Protein AF-A0A5J4PML1-F1 (afdb_monomer)

pLDDT: mean 82.33, std 17.46, range [49.28, 98.56]

Foldseek 3Di:
DPPVVVVVVVVVVVVVVCVVVVVVVVVVVVPPPPVPPPPVPPPPCVAWDKDWKWKAAADDPVRRRTAIWIWIDGVVVRDTKIKGWFDADPVDPPVVVCVVVVNTPIDIDMDGPVVVVVVCVVRVMDID

Sequence (128 aa):
MLTFVFYFKALYSKREDMRRIVPVVIGLLLFSVDVVSQEDAFVDADSVRLSLLTCAPGKEIYSLFGHTAIRYESPEKHIDWVFNYGMFDFDTPDFIWRFVKGETDYLLGVTTYAHFLEEYRYYNRSVW

Organism: NCBI:txid433724

InterPro domains:
  IPR025178 Lnb, N-terminal periplasmic domain [PF13387] (41-128)

Mean predicted aligned error: 14.44 Å

Radius of gyration: 29.27 Å; Cα contacts (8 Å, |Δi|>4): 135; chains: 1; bounding box: 63×50×66 Å

Secondary structure (DSSP, 8-state):
--HHHHHHHHHHHHHHHHHHHHHHHHHHHHS-------------GGG-EEEEEEE---SSGGGTT-EEEEEEEEGGGTEEEEEEEEE--TTSTTHHHHHHHT----EEEEEEHHHHHHHHHHTT--B-

Structure (mmCIF, N/CA/C/O backbone):
data_AF-A0A5J4PML1-F1
#
_entry.id   AF-A0A5J4PML1-F1
#
loop_
_atom_site.group_PDB
_atom_site.id
_atom_site.type_symbol
_atom_site.label_atom_id
_atom_site.label_alt_id
_atom_site.label_comp_id
_atom_site.label_asym_id
_atom_site.label_entity_id
_atom_site.label_seq_id
_atom_site.pdbx_PDB_ins_code
_atom_site.Cartn_x
_atom_site.Cartn_y
_atom_site.Cartn_z
_atom_site.occupancy
_atom_site.B_iso_or_equiv
_atom_site.auth_seq_id
_atom_site.auth_comp_id
_atom_site.auth_asym_id
_atom_site.auth_atom_id
_atom_site.pdbx_PDB_model_num
ATOM 1 N N . MET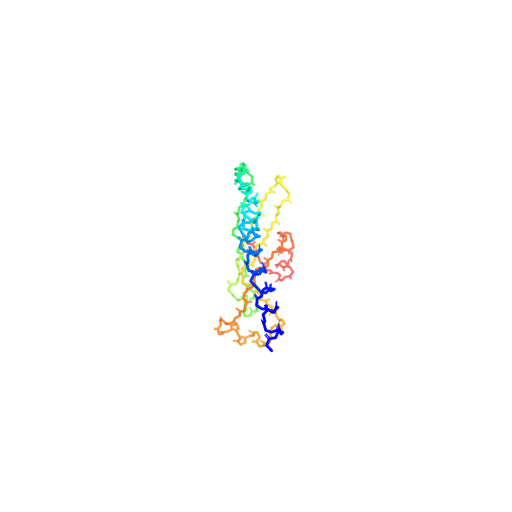 A 1 1 ? 45.269 -38.530 47.122 1.00 57.53 1 MET A N 1
ATOM 2 C CA . MET A 1 1 ? 46.194 -37.546 46.508 1.00 57.53 1 MET A CA 1
ATOM 3 C C . MET A 1 1 ? 46.545 -37.835 45.037 1.00 57.53 1 MET A C 1
ATOM 5 O O . MET A 1 1 ? 47.181 -36.997 44.421 1.00 57.53 1 MET A O 1
ATOM 9 N N . LEU A 1 2 ? 46.122 -38.959 44.434 1.00 53.25 2 LEU A N 1
ATOM 10 C CA . LEU A 1 2 ? 46.429 -39.282 43.026 1.00 53.25 2 LEU A CA 1
ATOM 11 C C . LEU A 1 2 ? 45.352 -38.813 42.026 1.00 53.25 2 LEU A C 1
ATOM 13 O O . LEU A 1 2 ? 45.693 -38.375 40.935 1.00 53.25 2 LEU A O 1
ATOM 17 N N . THR A 1 3 ? 44.070 -38.792 42.399 1.00 52.16 3 THR A N 1
ATOM 18 C CA . THR A 1 3 ? 42.959 -38.449 41.483 1.00 52.16 3 THR A CA 1
ATOM 19 C C . THR A 1 3 ? 42.954 -36.980 41.030 1.00 52.16 3 THR A C 1
ATOM 21 O O . THR A 1 3 ? 42.562 -36.674 39.908 1.00 52.16 3 THR A O 1
ATOM 24 N N . PHE A 1 4 ? 43.450 -36.063 41.867 1.00 50.59 4 PHE A N 1
ATOM 25 C CA . PHE A 1 4 ? 43.464 -34.621 41.578 1.00 50.59 4 PHE A CA 1
ATOM 26 C C . PHE A 1 4 ? 44.535 -34.233 40.538 1.00 50.59 4 PHE A C 1
ATOM 28 O O . PHE A 1 4 ? 44.315 -33.346 39.716 1.00 50.59 4 PHE A O 1
ATOM 35 N N . VAL A 1 5 ? 45.673 -34.943 40.514 1.00 57.31 5 VAL A N 1
ATOM 36 C CA . VAL A 1 5 ? 46.783 -34.693 39.573 1.00 57.31 5 VAL A CA 1
ATOM 37 C C . VAL A 1 5 ? 46.413 -35.118 38.148 1.00 57.31 5 VAL A C 1
ATOM 39 O O . VAL A 1 5 ? 46.732 -34.408 37.195 1.00 57.31 5 VAL A O 1
ATOM 42 N N . PHE A 1 6 ? 45.678 -36.225 37.988 1.00 53.78 6 PHE A N 1
ATOM 43 C CA . PHE A 1 6 ? 45.179 -36.660 36.678 1.00 53.78 6 PHE A CA 1
ATOM 44 C C . PHE A 1 6 ? 44.169 -35.675 36.086 1.00 53.78 6 PHE A C 1
ATOM 46 O O . PHE A 1 6 ? 44.262 -35.351 34.903 1.00 53.78 6 PHE A O 1
ATOM 53 N N . TYR A 1 7 ? 43.266 -35.135 36.910 1.00 49.28 7 TYR A N 1
ATOM 54 C CA . TYR A 1 7 ? 42.294 -34.135 36.464 1.00 49.28 7 TYR A CA 1
ATOM 55 C C . TYR A 1 7 ? 42.975 -32.837 36.012 1.00 49.28 7 TYR A C 1
ATOM 57 O O . TYR A 1 7 ? 42.639 -32.293 34.962 1.00 49.28 7 TYR A O 1
ATOM 65 N N . PHE A 1 8 ? 43.986 -32.373 36.753 1.00 53.75 8 PHE A N 1
ATOM 66 C CA . PHE A 1 8 ? 44.733 -31.167 36.395 1.00 53.75 8 PHE A CA 1
ATOM 67 C C . PHE A 1 8 ? 45.575 -31.354 35.129 1.00 53.75 8 PHE A C 1
ATOM 69 O O . PHE A 1 8 ? 45.613 -30.463 34.287 1.00 53.75 8 PHE A O 1
ATOM 76 N N . LYS A 1 9 ? 46.202 -32.523 34.945 1.00 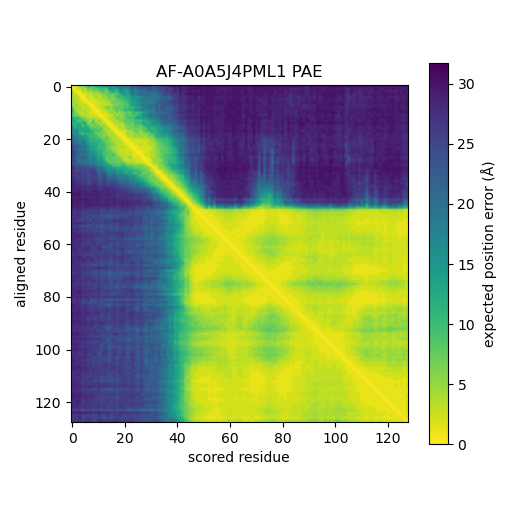55.44 9 LYS A N 1
ATOM 77 C CA . LYS A 1 9 ? 46.989 -32.836 33.742 1.00 55.4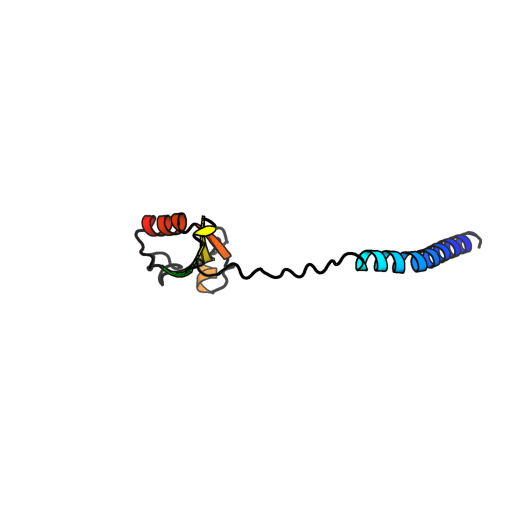4 9 LYS A CA 1
ATOM 78 C C . LYS A 1 9 ? 46.099 -32.996 32.503 1.00 55.44 9 LYS A C 1
ATOM 80 O O . LYS A 1 9 ? 46.466 -32.516 31.435 1.00 55.44 9 LYS A O 1
ATOM 85 N N . ALA A 1 10 ? 44.906 -33.577 32.658 1.00 54.62 10 ALA A N 1
ATOM 86 C CA . ALA A 1 10 ? 43.901 -33.664 31.597 1.00 54.62 10 ALA A CA 1
ATOM 87 C C . ALA A 1 10 ? 43.332 -32.284 31.216 1.00 54.62 10 ALA A C 1
ATOM 89 O O . ALA A 1 10 ? 43.191 -31.984 30.032 1.00 54.62 10 ALA A O 1
ATOM 90 N N . LEU A 1 11 ? 43.063 -31.416 32.201 1.00 55.44 11 LEU A N 1
ATOM 91 C CA . LEU A 1 11 ? 42.630 -30.031 31.968 1.00 55.44 11 LEU A CA 1
ATOM 92 C C . LEU A 1 11 ? 43.740 -29.166 31.352 1.00 55.44 11 LEU A C 1
ATOM 94 O O . LEU A 1 11 ? 43.456 -28.341 30.487 1.00 55.44 11 LEU A O 1
ATOM 98 N N . TYR A 1 12 ? 44.995 -29.359 31.768 1.00 54.00 12 TYR A N 1
ATOM 99 C CA . TYR A 1 12 ? 46.157 -28.651 31.227 1.00 54.00 12 TYR A CA 1
ATOM 100 C C . TYR A 1 12 ? 46.458 -29.077 29.783 1.00 54.00 12 TYR A C 1
ATOM 102 O O . TYR A 1 12 ? 46.651 -28.210 28.936 1.00 54.00 12 TYR A O 1
ATOM 110 N N . SER A 1 13 ? 46.381 -30.379 29.475 1.00 53.06 13 SER A N 1
ATOM 111 C CA . SER A 1 13 ? 46.469 -30.895 28.099 1.00 53.06 13 SER A CA 1
ATOM 112 C C . SER A 1 13 ? 45.365 -30.303 27.220 1.00 53.06 13 SER A C 1
ATOM 114 O O . SER A 1 13 ? 45.670 -29.670 26.218 1.00 53.06 13 SER A O 1
ATOM 116 N N . LYS A 1 14 ? 44.093 -30.361 27.657 1.00 56.72 14 LYS A N 1
ATOM 117 C CA . LYS A 1 14 ? 42.966 -29.743 26.930 1.00 56.72 14 LYS A CA 1
ATOM 118 C C . LYS A 1 14 ? 43.146 -28.237 26.703 1.00 56.72 14 LYS A C 1
ATOM 120 O O . LYS A 1 14 ? 42.675 -27.721 25.696 1.00 56.72 14 LYS A O 1
ATOM 125 N N . ARG A 1 15 ? 43.795 -27.517 27.628 1.00 59.62 15 ARG A N 1
ATOM 126 C CA . ARG A 1 15 ? 44.059 -26.069 27.530 1.00 59.62 15 ARG A CA 1
ATOM 127 C C . ARG A 1 15 ? 45.188 -25.745 26.539 1.00 59.62 15 ARG A C 1
ATOM 129 O O . ARG A 1 15 ? 45.066 -24.766 25.806 1.00 59.62 15 ARG A O 1
ATOM 136 N N . GLU A 1 16 ? 46.254 -26.545 26.502 1.00 60.50 16 GLU A N 1
ATOM 137 C CA . GLU A 1 16 ? 47.328 -26.471 25.494 1.00 60.50 16 GLU A CA 1
ATOM 138 C C . GLU A 1 16 ? 46.797 -26.804 24.090 1.00 60.50 16 GLU A C 1
ATOM 140 O O . GLU A 1 16 ? 47.046 -26.058 23.142 1.00 60.50 16 GLU A O 1
ATOM 145 N N . ASP A 1 17 ? 45.983 -27.857 23.976 1.00 63.53 17 ASP A N 1
ATOM 146 C CA . ASP A 1 17 ? 45.339 -28.267 22.724 1.00 63.53 17 ASP A CA 1
ATOM 147 C C . ASP A 1 17 ? 44.383 -27.173 22.217 1.00 63.53 17 ASP A C 1
ATOM 149 O O . ASP A 1 17 ? 44.426 -26.779 21.052 1.00 63.53 17 ASP A O 1
ATOM 153 N N . MET A 1 18 ? 43.590 -26.573 23.111 1.00 58.66 18 MET A N 1
ATOM 154 C CA . MET A 1 18 ? 42.688 -25.469 22.775 1.00 58.66 18 MET A CA 1
ATOM 155 C C . MET A 1 18 ? 43.440 -24.187 22.370 1.00 58.66 18 MET A C 1
ATOM 157 O O . MET A 1 18 ? 42.985 -23.495 21.466 1.00 58.66 18 MET A O 1
ATOM 161 N N . ARG A 1 19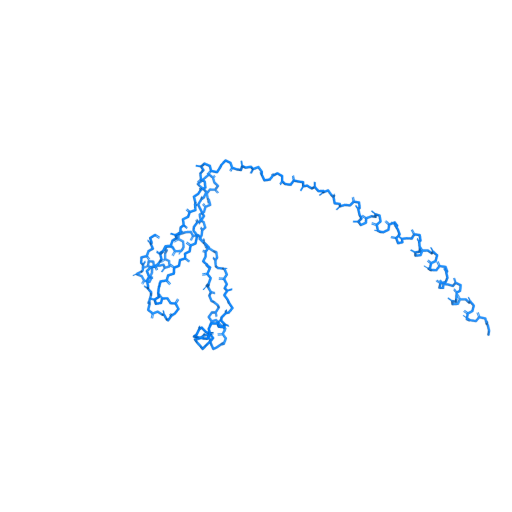 ? 44.627 -23.890 22.929 1.00 62.88 19 ARG A N 1
ATOM 162 C CA . ARG A 1 19 ? 45.477 -22.766 22.463 1.00 62.88 19 ARG A CA 1
ATOM 163 C C . ARG A 1 19 ? 46.004 -22.957 21.040 1.00 62.88 19 ARG A C 1
ATOM 165 O O . ARG A 1 19 ? 46.297 -21.960 20.387 1.00 62.88 19 ARG A O 1
ATOM 172 N N . ARG A 1 20 ? 46.130 -24.200 20.564 1.00 66.00 20 ARG A N 1
ATOM 173 C CA . ARG A 1 20 ? 46.564 -24.519 19.192 1.00 66.00 20 ARG A CA 1
ATOM 174 C C . ARG A 1 20 ? 45.394 -24.577 18.210 1.00 66.00 20 ARG A C 1
ATOM 176 O O . ARG A 1 20 ? 45.554 -24.185 17.062 1.00 66.00 20 ARG A O 1
ATOM 183 N N . ILE A 1 21 ? 44.218 -25.011 18.667 1.00 65.25 21 ILE A N 1
ATOM 184 C CA . ILE A 1 21 ? 43.013 -25.169 17.835 1.00 65.25 21 ILE A CA 1
ATOM 185 C C . ILE A 1 21 ? 42.266 -23.840 17.648 1.00 65.25 21 ILE A C 1
ATOM 187 O O . ILE A 1 21 ? 41.801 -23.556 16.550 1.00 65.25 21 ILE A O 1
ATOM 191 N N . VAL A 1 22 ? 42.185 -22.992 18.679 1.00 70.81 22 VAL A N 1
ATOM 192 C CA . VAL A 1 22 ? 41.487 -21.694 18.614 1.00 70.81 22 VAL A CA 1
ATOM 193 C C . VAL A 1 22 ? 42.000 -20.776 17.491 1.00 70.81 22 VAL A C 1
ATOM 195 O O . VAL A 1 22 ? 41.160 -20.288 16.741 1.00 70.81 22 VAL A O 1
ATOM 198 N N . PRO A 1 23 ? 43.315 -20.556 17.281 1.00 66.81 23 PRO A N 1
ATOM 199 C CA . PRO A 1 23 ? 43.779 -19.716 16.176 1.00 66.81 23 PRO A CA 1
ATOM 200 C C . PRO A 1 23 ? 43.543 -20.355 14.800 1.00 66.81 23 PRO A C 1
ATOM 202 O O . PRO A 1 23 ? 43.346 -19.628 13.835 1.00 66.81 23 PRO A O 1
ATOM 205 N N . VAL A 1 24 ? 43.503 -21.691 14.702 1.00 73.12 24 VAL A N 1
ATOM 206 C CA . VAL A 1 24 ? 43.167 -22.404 13.455 1.00 73.12 24 VAL A CA 1
ATOM 207 C C . VAL A 1 24 ? 41.681 -22.262 13.133 1.00 73.12 24 VAL A C 1
ATOM 209 O O . VAL A 1 24 ? 41.338 -21.999 11.990 1.00 73.12 24 VAL A O 1
ATOM 212 N N . VAL A 1 25 ? 40.803 -22.368 14.134 1.00 71.38 25 VAL A N 1
ATOM 213 C CA . VAL A 1 25 ? 39.352 -22.171 13.980 1.00 71.38 25 VAL A CA 1
ATOM 214 C C . VAL A 1 25 ? 39.019 -20.708 13.683 1.00 71.38 25 VAL A C 1
ATOM 216 O O . VAL A 1 25 ? 38.208 -20.444 12.803 1.00 71.38 25 VAL A O 1
ATOM 219 N N . ILE A 1 26 ? 39.678 -19.756 14.352 1.00 69.19 26 ILE A N 1
ATOM 220 C CA . ILE A 1 26 ? 39.567 -18.323 14.038 1.00 69.19 26 ILE A CA 1
ATOM 221 C C . ILE A 1 26 ? 40.100 -18.050 12.626 1.00 69.19 26 ILE A C 1
ATOM 223 O O . ILE A 1 26 ? 39.455 -17.342 11.865 1.00 69.19 26 ILE A O 1
ATOM 227 N N . GLY A 1 27 ? 41.229 -18.653 12.244 1.00 68.19 27 GLY A N 1
ATOM 228 C CA . GLY A 1 27 ? 41.780 -18.555 10.893 1.00 68.19 27 GLY A CA 1
ATOM 229 C C . GLY A 1 27 ? 40.834 -19.109 9.826 1.00 68.19 27 GLY A C 1
ATOM 230 O O . GLY A 1 27 ? 40.635 -18.454 8.814 1.00 68.19 27 GLY A O 1
ATOM 231 N N . LEU A 1 28 ? 40.192 -20.256 10.076 1.00 65.50 28 LEU A N 1
ATOM 232 C CA . LEU A 1 28 ? 39.187 -20.855 9.187 1.00 65.50 28 LEU A CA 1
ATOM 233 C C . LEU A 1 28 ? 37.910 -20.010 9.086 1.00 65.50 28 LEU A C 1
ATOM 235 O O . LEU A 1 28 ? 37.359 -19.880 8.000 1.00 65.50 28 LEU A O 1
ATOM 239 N N . LEU A 1 29 ? 37.464 -19.404 10.191 1.00 62.94 29 LEU A N 1
ATOM 240 C CA . LEU A 1 29 ? 36.317 -18.487 10.208 1.00 62.94 29 LEU A CA 1
ATOM 241 C C . LEU A 1 29 ? 36.606 -17.163 9.482 1.00 62.94 29 LEU A C 1
ATOM 243 O O . LEU A 1 29 ? 35.685 -16.547 8.958 1.00 62.94 29 LEU A O 1
ATOM 247 N N . LEU A 1 30 ? 37.870 -16.732 9.429 1.00 59.88 30 LEU A N 1
ATOM 248 C CA . LEU A 1 30 ? 38.298 -15.521 8.7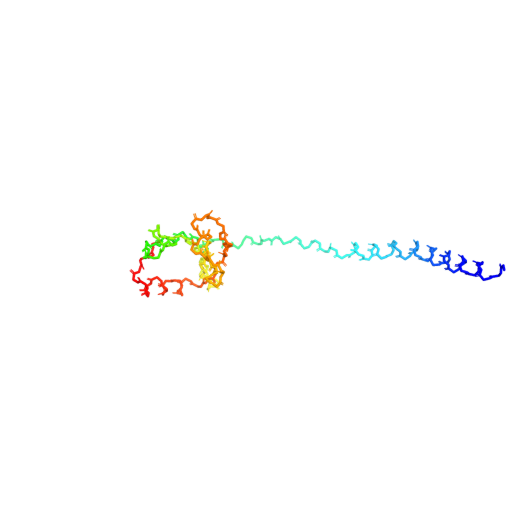20 1.00 59.88 30 LEU A CA 1
ATOM 249 C C . LEU A 1 30 ? 38.634 -15.765 7.236 1.00 59.88 30 LEU A C 1
ATOM 251 O O . LEU A 1 30 ? 38.808 -14.798 6.500 1.00 59.88 30 LEU A O 1
ATOM 255 N N . PHE A 1 31 ? 38.714 -17.022 6.779 1.00 58.53 31 PHE A N 1
ATOM 256 C CA . PHE A 1 31 ? 39.137 -17.375 5.413 1.00 58.53 31 PHE A CA 1
ATOM 257 C C . PHE A 1 31 ? 37.988 -17.475 4.393 1.00 58.53 31 PHE A C 1
ATOM 259 O O . PHE A 1 31 ? 38.206 -17.895 3.261 1.00 58.53 31 PHE A O 1
ATOM 266 N N . SER A 1 32 ? 36.756 -17.121 4.761 1.00 60.12 32 SER A N 1
ATOM 267 C CA . SER A 1 32 ? 35.596 -17.231 3.859 1.00 60.12 32 SER A CA 1
ATOM 268 C C . SER A 1 32 ? 34.736 -15.977 3.865 1.00 60.12 32 SER A C 1
ATOM 270 O O . SER A 1 32 ? 33.521 -16.038 4.031 1.00 60.12 32 SER A O 1
ATOM 272 N N . VAL A 1 33 ? 35.375 -14.828 3.663 1.00 60.47 33 VAL A N 1
ATOM 273 C CA . VAL A 1 33 ? 34.671 -13.648 3.164 1.00 60.47 33 VAL A CA 1
ATOM 274 C C . VAL A 1 33 ? 35.286 -13.302 1.821 1.00 60.47 33 VAL A C 1
ATOM 276 O O . VAL A 1 33 ? 36.138 -12.422 1.712 1.00 60.47 33 VAL A O 1
ATOM 279 N N . ASP A 1 34 ? 34.854 -14.018 0.786 1.00 59.84 34 ASP A N 1
ATOM 280 C CA . ASP A 1 34 ? 34.862 -13.435 -0.545 1.00 59.84 34 ASP A CA 1
ATOM 281 C C . ASP A 1 34 ? 33.935 -12.222 -0.458 1.00 59.84 34 ASP A C 1
ATOM 283 O O . ASP A 1 34 ? 32.709 -12.350 -0.419 1.00 59.84 34 ASP A O 1
ATOM 287 N N . VAL A 1 35 ? 34.524 -11.031 -0.333 1.00 60.28 35 VAL A N 1
ATOM 288 C CA . VAL A 1 35 ? 33.804 -9.785 -0.576 1.00 60.28 35 VAL A CA 1
ATOM 289 C C . VAL A 1 35 ? 33.490 -9.800 -2.063 1.00 60.28 35 VAL A C 1
ATOM 291 O O . VAL A 1 35 ? 34.245 -9.293 -2.890 1.00 60.28 35 VAL A O 1
ATOM 294 N N . VAL A 1 36 ? 32.380 -10.445 -2.413 1.00 63.28 36 VAL A N 1
ATOM 295 C CA . VAL A 1 36 ? 31.704 -10.189 -3.672 1.00 63.28 36 VAL A CA 1
ATOM 296 C C . VAL A 1 36 ? 31.272 -8.737 -3.572 1.00 63.28 36 VAL A C 1
ATOM 298 O O . VAL A 1 36 ? 30.279 -8.406 -2.927 1.00 63.28 36 VAL A O 1
ATOM 301 N N . SER A 1 37 ? 32.075 -7.848 -4.153 1.00 61.09 37 SER A N 1
ATOM 302 C CA . SER A 1 37 ? 31.586 -6.530 -4.517 1.00 61.09 37 SER A CA 1
ATOM 303 C C . SER A 1 37 ? 30.512 -6.784 -5.560 1.00 61.09 37 SER A C 1
ATOM 305 O O . SER A 1 37 ? 30.817 -7.028 -6.726 1.00 61.09 37 SER A O 1
ATOM 307 N N . GLN A 1 38 ? 29.255 -6.793 -5.130 1.00 59.47 38 GLN A N 1
ATOM 308 C CA . GLN A 1 38 ? 28.150 -6.601 -6.042 1.00 59.47 38 GLN A CA 1
ATOM 309 C C . GLN A 1 38 ? 28.302 -5.164 -6.544 1.00 59.47 38 GLN A C 1
ATOM 311 O O . GLN A 1 38 ? 27.841 -4.216 -5.915 1.00 59.47 38 GLN A O 1
ATOM 316 N N . GLU A 1 39 ? 29.031 -4.985 -7.649 1.00 55.09 39 GLU A N 1
ATOM 317 C CA . GLU A 1 39 ? 28.641 -3.935 -8.576 1.00 55.09 39 GLU A CA 1
ATOM 318 C C . GLU A 1 39 ? 27.195 -4.279 -8.903 1.00 55.09 39 GLU A C 1
ATOM 320 O O . GLU A 1 39 ? 26.921 -5.222 -9.649 1.00 55.09 39 GLU A O 1
ATOM 325 N N . ASP A 1 40 ? 26.258 -3.580 -8.263 1.00 59.25 40 ASP A N 1
ATOM 326 C CA . ASP A 1 40 ? 24.949 -3.421 -8.853 1.00 59.25 40 ASP A CA 1
ATOM 327 C C . ASP A 1 40 ? 25.254 -2.821 -10.214 1.00 59.25 40 ASP A C 1
ATOM 329 O O . ASP A 1 40 ? 25.541 -1.628 -10.338 1.00 59.25 40 ASP A O 1
ATOM 333 N N . ALA A 1 41 ? 25.314 -3.690 -11.228 1.00 54.94 41 ALA A N 1
ATOM 334 C CA . ALA A 1 41 ? 25.258 -3.272 -12.604 1.00 54.94 41 ALA A CA 1
ATOM 335 C C . ALA A 1 41 ? 24.124 -2.263 -12.608 1.00 54.94 41 ALA A C 1
ATOM 337 O O . ALA A 1 41 ? 23.008 -2.610 -12.207 1.00 54.94 41 ALA A O 1
ATOM 338 N N . PHE A 1 42 ? 24.441 -1.008 -12.927 1.00 56.38 42 PHE A N 1
ATOM 339 C CA . PHE A 1 42 ? 23.433 -0.011 -13.220 1.00 56.38 42 PHE A CA 1
ATOM 340 C C . PHE A 1 42 ? 22.610 -0.649 -14.335 1.00 56.38 42 PHE A C 1
ATOM 342 O O . PHE A 1 42 ? 23.012 -0.651 -15.497 1.00 56.38 42 PHE A O 1
ATOM 349 N N . VAL A 1 43 ? 21.531 -1.334 -13.942 1.00 56.22 43 VAL A N 1
ATOM 350 C CA . VAL A 1 43 ? 20.503 -1.802 -14.849 1.00 56.22 43 VAL A CA 1
ATOM 351 C C . VAL A 1 43 ? 20.074 -0.507 -15.468 1.00 56.22 43 VAL A C 1
ATOM 353 O O . VAL A 1 43 ? 19.637 0.379 -14.732 1.00 56.22 43 VAL A O 1
ATOM 356 N N . ASP A 1 44 ? 20.334 -0.394 -16.761 1.00 57.94 44 ASP A N 1
ATOM 357 C CA . ASP A 1 44 ? 19.912 0.714 -17.583 1.00 57.94 44 ASP A CA 1
ATOM 358 C C . ASP A 1 44 ? 18.498 1.096 -17.139 1.00 57.94 44 ASP A C 1
ATOM 360 O O . ASP A 1 44 ? 17.537 0.344 -17.315 1.00 57.94 44 ASP A O 1
ATOM 364 N N . ALA A 1 45 ? 18.401 2.179 -16.364 1.00 58.62 45 ALA A N 1
ATOM 365 C CA . ALA A 1 45 ? 17.174 2.540 -15.663 1.00 58.62 45 ALA A CA 1
ATOM 366 C C . ALA A 1 45 ? 16.156 3.128 -16.647 1.00 58.62 45 ALA A C 1
ATOM 368 O O . ALA A 1 45 ? 15.099 3.597 -16.229 1.00 58.62 45 ALA A O 1
ATOM 369 N N . ASP A 1 46 ? 16.461 3.073 -17.943 1.00 63.66 46 ASP A N 1
ATOM 370 C CA . ASP A 1 46 ? 15.710 3.661 -19.038 1.00 63.66 46 ASP A CA 1
AT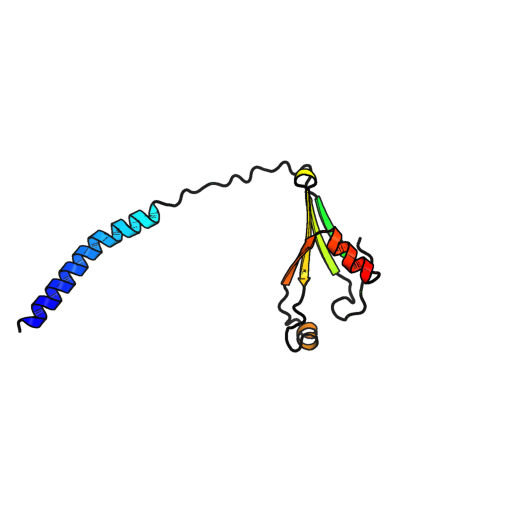OM 371 C C . ASP A 1 46 ? 14.295 3.078 -19.196 1.00 63.66 46 ASP A C 1
ATOM 373 O O . ASP A 1 46 ? 13.465 3.675 -19.885 1.00 63.66 46 ASP A O 1
ATOM 377 N N . SER A 1 47 ? 13.942 1.992 -18.492 1.00 78.88 47 SER A N 1
ATOM 378 C CA . SER A 1 47 ? 12.565 1.475 -18.458 1.00 78.88 47 SER A CA 1
ATOM 379 C C . SER A 1 47 ? 11.905 1.367 -17.077 1.00 78.88 47 SER A C 1
ATOM 381 O O . SER A 1 47 ? 10.693 1.141 -17.021 1.00 78.88 47 SER A O 1
ATOM 383 N N . VAL A 1 48 ? 12.624 1.557 -15.961 1.00 92.06 48 VAL A N 1
ATOM 384 C CA . VAL A 1 48 ? 12.009 1.466 -14.621 1.00 92.06 48 VAL A CA 1
ATOM 385 C C . VAL A 1 48 ? 11.192 2.721 -14.329 1.00 92.06 48 VAL A C 1
ATOM 387 O O . VAL A 1 48 ? 11.689 3.842 -14.398 1.00 92.06 48 VAL A O 1
ATOM 390 N N . ARG A 1 49 ? 9.931 2.538 -13.937 1.00 94.56 49 ARG A N 1
ATOM 391 C CA . ARG A 1 49 ? 9.026 3.622 -13.560 1.00 94.56 49 ARG A CA 1
ATOM 392 C C . ARG A 1 49 ? 8.572 3.450 -12.124 1.00 94.56 49 ARG A C 1
ATOM 394 O O . ARG A 1 49 ? 8.057 2.404 -11.733 1.00 94.56 49 ARG A O 1
ATOM 401 N N . LEU A 1 50 ? 8.738 4.519 -11.356 1.00 96.06 50 LEU A N 1
ATOM 402 C CA . LEU A 1 50 ? 8.158 4.655 -10.030 1.00 96.06 50 LEU A CA 1
ATOM 403 C C . LEU A 1 50 ? 6.962 5.595 -10.112 1.00 96.06 50 LEU A C 1
ATOM 405 O O . LEU A 1 50 ? 7.040 6.660 -10.723 1.00 96.06 50 LEU A O 1
ATOM 409 N N . SER A 1 51 ? 5.845 5.210 -9.506 1.00 96.75 51 SER A N 1
ATOM 410 C CA . SER A 1 51 ? 4.654 6.059 -9.435 1.00 96.75 51 SER A CA 1
ATOM 411 C C . SER A 1 51 ? 4.111 6.084 -8.019 1.00 96.75 51 SER A C 1
ATOM 413 O O . SER A 1 51 ? 4.087 5.060 -7.340 1.00 96.75 51 SER A O 1
ATOM 415 N N . LEU A 1 52 ? 3.656 7.253 -7.580 1.00 97.75 52 LEU A 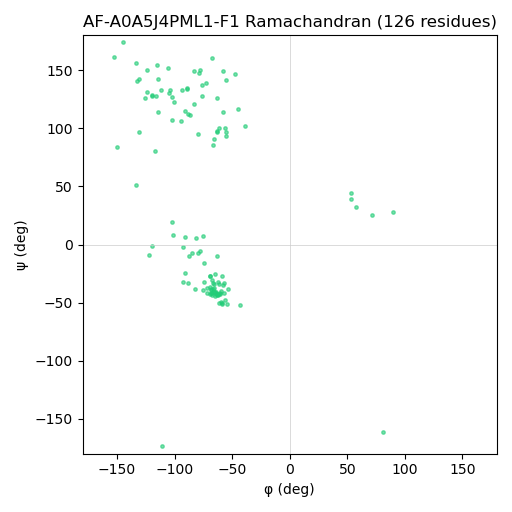N 1
ATOM 416 C CA . LEU A 1 52 ? 2.855 7.362 -6.373 1.00 97.75 52 LEU A CA 1
ATOM 417 C C . LEU A 1 52 ? 1.393 7.188 -6.772 1.00 97.75 52 LEU A C 1
ATOM 419 O O . LEU A 1 52 ? 0.842 8.042 -7.458 1.00 97.75 52 LEU A O 1
ATOM 423 N N . LEU A 1 53 ? 0.786 6.089 -6.347 1.00 98.00 53 LEU A N 1
ATOM 424 C CA . LEU A 1 53 ? -0.632 5.833 -6.540 1.00 98.00 53 LEU A CA 1
ATOM 425 C C . LEU A 1 53 ? -1.402 6.531 -5.429 1.00 98.00 53 LEU A C 1
ATOM 427 O O . LEU A 1 53 ? -1.184 6.239 -4.254 1.00 98.00 53 LEU A O 1
ATOM 431 N N . THR A 1 54 ? -2.306 7.434 -5.787 1.00 97.31 54 THR A N 1
ATOM 432 C CA . THR A 1 54 ? -3.192 8.107 -4.835 1.00 97.31 54 THR A CA 1
ATOM 433 C C . THR A 1 54 ? -4.569 7.478 -4.900 1.00 97.31 54 THR A C 1
ATOM 435 O O . THR A 1 54 ? -5.170 7.379 -5.963 1.00 97.31 54 THR A O 1
ATOM 438 N N . CYS A 1 55 ? -5.095 7.061 -3.759 1.00 97.44 55 CYS A N 1
ATOM 439 C CA . CYS A 1 55 ? -6.339 6.315 -3.683 1.00 97.44 55 CYS A CA 1
ATOM 440 C C . CYS A 1 55 ? -7.431 7.143 -3.020 1.00 97.44 55 CYS A C 1
ATOM 442 O O . CYS A 1 55 ? -7.228 7.704 -1.941 1.00 97.44 55 CYS A O 1
ATOM 444 N N . ALA A 1 56 ? -8.614 7.166 -3.629 1.00 97.94 56 ALA A N 1
ATOM 445 C CA . ALA A 1 56 ? -9.767 7.897 -3.122 1.00 97.94 56 ALA A CA 1
ATOM 446 C C . ALA A 1 56 ? -10.158 7.449 -1.701 1.00 97.94 56 ALA A C 1
ATOM 448 O O . ALA A 1 56 ? -10.004 6.266 -1.375 1.00 97.94 56 ALA A O 1
ATOM 449 N N . PRO A 1 57 ? -10.720 8.340 -0.866 1.00 97.62 57 PRO A N 1
ATOM 450 C CA . PRO A 1 57 ? -11.323 7.982 0.415 1.00 97.62 57 PRO A CA 1
ATOM 451 C C . PRO A 1 57 ? -12.277 6.784 0.358 1.00 97.62 57 PRO A C 1
ATOM 453 O O . PRO A 1 57 ? -12.960 6.557 -0.641 1.00 97.62 57 PRO A O 1
ATOM 456 N N . GLY A 1 58 ? -12.312 6.010 1.440 1.00 96.25 58 GLY A N 1
ATOM 457 C CA . GLY A 1 58 ? -13.277 4.940 1.674 1.00 96.25 58 GLY A CA 1
ATOM 458 C C . GLY A 1 58 ? -14.247 5.279 2.807 1.00 96.25 58 GLY A C 1
ATOM 459 O O . GLY A 1 58 ? -14.274 6.399 3.314 1.00 96.25 58 GLY A O 1
ATOM 460 N N . LYS A 1 59 ? -15.075 4.302 3.187 1.00 95.88 59 LYS A N 1
ATOM 461 C CA . LYS A 1 59 ? -16.082 4.454 4.254 1.00 95.88 59 LYS A CA 1
ATOM 462 C C . LYS A 1 59 ? -15.558 4.064 5.633 1.00 95.88 59 LYS A C 1
ATOM 464 O O . LYS A 1 59 ? -16.079 4.533 6.638 1.00 95.88 59 LYS A O 1
ATOM 469 N N . GLU A 1 60 ? -14.542 3.211 5.666 1.00 92.38 60 GLU A N 1
ATOM 470 C CA . GLU A 1 60 ? -13.965 2.700 6.903 1.00 92.38 60 GLU A CA 1
ATOM 471 C C . GLU A 1 60 ? -13.031 3.726 7.533 1.00 92.38 60 GLU A C 1
ATOM 473 O O . GLU A 1 60 ? -12.354 4.459 6.807 1.00 92.38 60 GLU A O 1
ATOM 478 N N . ILE A 1 61 ? -12.948 3.741 8.868 1.00 92.81 61 ILE A N 1
ATOM 479 C CA . ILE A 1 61 ? -12.207 4.759 9.636 1.00 92.81 61 ILE A CA 1
ATOM 480 C C . ILE A 1 61 ? -10.748 4.912 9.181 1.00 92.81 61 ILE A C 1
ATOM 482 O O . ILE A 1 61 ? -10.245 6.026 9.056 1.00 92.81 61 ILE A O 1
ATOM 486 N N . TYR A 1 62 ? -10.099 3.800 8.845 1.00 91.94 62 TYR A N 1
ATOM 487 C CA . TYR A 1 62 ? -8.712 3.745 8.379 1.00 91.94 62 TYR A CA 1
ATOM 488 C C . TYR A 1 62 ? -8.529 4.161 6.913 1.00 91.94 62 TYR A C 1
ATOM 490 O O . TYR A 1 62 ? -7.407 4.258 6.430 1.00 91.94 62 TYR A O 1
ATOM 498 N N . SER A 1 63 ? -9.622 4.412 6.193 1.00 94.38 63 SER A N 1
ATOM 499 C CA . SER A 1 63 ? -9.629 4.775 4.773 1.00 94.38 63 SER A CA 1
ATOM 500 C C . SER A 1 63 ? -10.250 6.146 4.493 1.00 94.38 63 SER A C 1
ATOM 502 O O . SER A 1 63 ? -10.280 6.569 3.337 1.00 94.38 63 SER A O 1
ATOM 504 N N . LEU A 1 64 ? -10.737 6.855 5.521 1.00 95.25 64 LEU A N 1
ATOM 505 C CA . LEU A 1 64 ? -11.479 8.118 5.382 1.00 95.25 64 LEU A CA 1
ATOM 506 C C . LEU A 1 64 ? -10.698 9.223 4.665 1.00 95.25 64 LEU A C 1
ATOM 508 O O . LEU A 1 64 ? -11.297 10.099 4.048 1.00 95.25 64 LEU A O 1
ATOM 512 N N . PHE A 1 65 ? -9.369 9.185 4.729 1.00 94.44 65 PHE A N 1
ATOM 513 C CA . PHE A 1 65 ? -8.498 10.171 4.085 1.00 94.44 65 PHE A CA 1
ATOM 514 C C . PHE A 1 65 ? -7.878 9.664 2.780 1.00 94.44 65 PHE A C 1
ATOM 516 O O . PHE A 1 65 ? -7.027 10.330 2.198 1.00 94.44 65 PHE A O 1
ATOM 523 N N . GLY A 1 66 ? -8.317 8.500 2.300 1.00 95.38 66 GLY A N 1
ATOM 524 C CA . GLY A 1 66 ? -7.692 7.822 1.174 1.00 95.38 66 GLY A CA 1
ATOM 525 C C . GLY A 1 66 ? -6.461 7.031 1.597 1.00 95.38 66 GLY A C 1
ATOM 526 O O . GLY A 1 66 ? -6.300 6.673 2.763 1.00 95.38 66 GLY A O 1
ATOM 527 N N . HIS A 1 67 ? -5.624 6.701 0.621 1.00 96.06 67 HIS A N 1
ATOM 528 C CA . HIS A 1 67 ? -4.372 5.983 0.839 1.00 96.06 67 HIS A CA 1
ATOM 529 C C . HIS A 1 67 ? -3.372 6.328 -0.261 1.00 96.06 67 HIS A C 1
ATOM 531 O O . HIS A 1 67 ? -3.773 6.787 -1.331 1.00 96.06 67 HIS A O 1
ATOM 537 N N . THR A 1 68 ? -2.090 6.080 -0.027 1.00 96.56 68 THR A N 1
ATOM 538 C CA . THR A 1 68 ? -1.070 6.177 -1.067 1.00 96.56 68 THR A CA 1
ATOM 539 C C . THR A 1 68 ? -0.205 4.932 -1.084 1.00 96.56 68 THR A C 1
ATOM 541 O O . THR A 1 68 ? 0.119 4.373 -0.041 1.00 96.56 68 THR A O 1
ATOM 544 N N . ALA A 1 69 ? 0.180 4.509 -2.282 1.00 97.88 69 ALA A N 1
ATOM 545 C CA . ALA A 1 69 ? 1.030 3.347 -2.493 1.00 97.88 69 ALA A CA 1
ATOM 546 C C . ALA A 1 69 ? 2.135 3.679 -3.495 1.00 97.88 69 ALA A C 1
ATOM 548 O O . ALA A 1 69 ? 1.977 4.572 -4.328 1.00 97.88 69 ALA A O 1
ATOM 549 N N . ILE A 1 70 ? 3.250 2.956 -3.445 1.00 98.31 70 ILE A N 1
ATOM 550 C CA . ILE A 1 70 ? 4.332 3.115 -4.423 1.00 98.31 70 ILE A CA 1
ATOM 551 C C . ILE A 1 70 ? 4.227 1.989 -5.444 1.00 98.31 70 ILE A C 1
ATOM 553 O O . ILE A 1 70 ? 4.287 0.818 -5.081 1.00 98.31 70 ILE A O 1
ATOM 557 N N . ARG A 1 71 ? 4.100 2.332 -6.724 1.00 98.19 71 ARG A N 1
ATOM 558 C CA . ARG A 1 71 ? 4.182 1.385 -7.838 1.00 98.19 71 ARG A CA 1
ATOM 559 C C . ARG A 1 71 ? 5.607 1.333 -8.371 1.00 98.19 71 ARG A C 1
ATOM 561 O O . ARG A 1 71 ? 6.199 2.378 -8.630 1.00 98.19 71 ARG A O 1
ATOM 568 N N . TYR A 1 72 ? 6.112 0.124 -8.564 1.00 97.44 72 TYR A N 1
ATOM 569 C CA . TYR A 1 72 ? 7.347 -0.185 -9.270 1.00 97.44 72 TYR A CA 1
ATOM 570 C C . TYR A 1 72 ? 7.002 -0.964 -10.536 1.00 97.44 72 TYR A C 1
ATOM 572 O O . TYR A 1 72 ? 6.533 -2.100 -10.460 1.00 97.44 72 TYR A O 1
ATOM 580 N N . GLU A 1 73 ? 7.259 -0.363 -11.690 1.00 96.69 73 GLU A N 1
ATOM 581 C CA . GLU A 1 73 ? 7.057 -0.975 -12.999 1.00 96.69 73 GLU A CA 1
ATOM 582 C C . GLU A 1 73 ? 8.413 -1.122 -13.702 1.00 96.69 73 GLU A C 1
ATOM 584 O O . GLU A 1 73 ? 9.171 -0.163 -13.826 1.00 96.69 73 GLU A O 1
ATOM 589 N N . SER A 1 74 ? 8.725 -2.327 -14.174 1.00 94.75 74 SER A N 1
ATOM 590 C CA . SER A 1 74 ? 9.858 -2.612 -15.056 1.00 94.75 74 SER A CA 1
ATOM 591 C C . SER A 1 74 ? 9.347 -3.448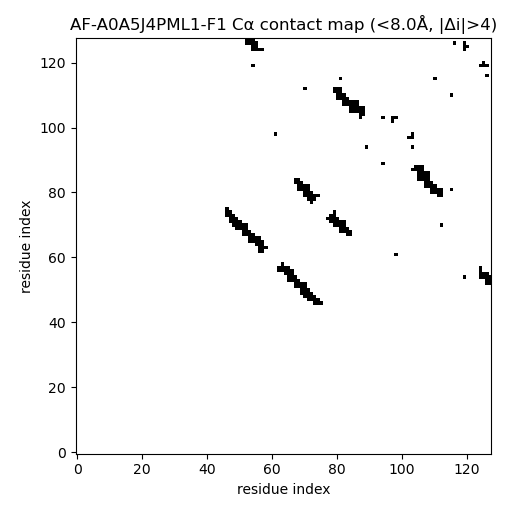 -16.235 1.00 94.75 74 SER A C 1
ATOM 593 O O . SER A 1 74 ? 9.204 -4.671 -16.109 1.00 94.75 74 SER A O 1
ATOM 595 N N . PRO A 1 75 ? 9.043 -2.807 -17.382 1.00 90.31 75 PRO A N 1
ATOM 596 C CA . PRO A 1 75 ? 8.472 -3.472 -18.549 1.00 90.31 75 PRO A CA 1
ATOM 597 C C . PRO A 1 75 ? 9.360 -4.585 -19.108 1.00 90.31 75 PRO A C 1
ATOM 599 O O . PRO A 1 75 ? 8.853 -5.652 -19.442 1.00 90.31 75 PRO A O 1
ATOM 602 N N . GLU A 1 76 ? 10.678 -4.373 -19.150 1.00 90.19 76 GLU A N 1
ATOM 603 C CA . GLU A 1 76 ? 11.650 -5.363 -19.639 1.00 90.19 76 GLU A CA 1
ATOM 604 C C . GLU A 1 76 ? 11.658 -6.650 -18.818 1.00 90.19 76 GLU A C 1
ATOM 606 O O . GLU A 1 76 ? 11.857 -7.737 -19.354 1.00 90.19 76 GLU A O 1
ATOM 611 N N . LYS A 1 77 ? 11.426 -6.531 -17.508 1.00 91.12 77 LYS A N 1
ATOM 612 C CA . LYS A 1 77 ? 11.394 -7.670 -16.587 1.00 91.12 77 LYS A CA 1
ATOM 613 C C . LYS A 1 77 ? 9.983 -8.232 -16.403 1.00 91.12 77 LYS A C 1
ATOM 615 O O . LYS A 1 77 ? 9.821 -9.204 -15.671 1.00 91.12 77 LYS A O 1
ATOM 620 N N . HIS A 1 78 ? 8.973 -7.627 -17.037 1.00 92.56 78 HIS A N 1
ATOM 621 C CA . HIS A 1 78 ? 7.551 -7.907 -16.810 1.00 92.56 78 HIS A CA 1
ATOM 622 C C . HIS A 1 78 ? 7.152 -7.811 -15.329 1.00 92.56 78 HIS A C 1
ATOM 624 O O . HIS A 1 78 ? 6.371 -8.612 -14.818 1.00 92.56 78 HIS A O 1
ATOM 630 N N . ILE A 1 79 ? 7.720 -6.827 -14.633 1.00 95.31 79 ILE A N 1
ATOM 631 C CA . ILE A 1 79 ? 7.506 -6.600 -13.207 1.00 95.31 79 ILE A CA 1
ATOM 632 C C . ILE A 1 79 ? 6.585 -5.393 -13.027 1.00 95.31 79 ILE A C 1
ATOM 634 O O . ILE A 1 79 ? 6.849 -4.331 -13.585 1.00 95.31 79 ILE A O 1
ATOM 638 N N . ASP A 1 80 ? 5.535 -5.543 -12.219 1.00 97.56 80 ASP A N 1
ATOM 639 C CA . ASP A 1 80 ? 4.596 -4.461 -11.907 1.00 97.56 80 ASP A CA 1
ATOM 640 C C . ASP A 1 80 ? 3.996 -4.636 -10.502 1.00 97.56 80 ASP A C 1
ATOM 642 O O . ASP A 1 80 ? 2.930 -5.238 -10.318 1.00 97.56 80 ASP A O 1
ATOM 646 N N . TRP A 1 81 ? 4.733 -4.167 -9.495 1.00 98.38 81 TRP A N 1
ATOM 647 C CA . TRP A 1 81 ? 4.368 -4.309 -8.084 1.00 98.38 81 TRP A CA 1
ATOM 648 C C . TRP A 1 81 ? 3.875 -3.003 -7.496 1.00 98.38 81 TRP A C 1
ATOM 650 O O . TRP A 1 81 ? 4.320 -1.918 -7.864 1.00 98.38 81 TRP A O 1
ATOM 660 N N . VAL A 1 82 ? 3.012 -3.134 -6.500 1.00 98.56 82 VAL A N 1
ATOM 661 C CA . VAL A 1 82 ? 2.572 -2.054 -5.633 1.00 98.56 82 VAL A CA 1
ATOM 662 C C . VAL A 1 82 ? 2.957 -2.386 -4.199 1.00 98.56 82 VAL A C 1
ATOM 664 O O . VAL A 1 82 ? 2.648 -3.463 -3.689 1.00 98.56 82 VAL A O 1
ATOM 667 N N . PHE A 1 83 ? 3.623 -1.431 -3.564 1.00 98.25 83 PHE A N 1
ATOM 668 C CA . PHE A 1 83 ? 4.037 -1.446 -2.171 1.00 98.25 83 PHE A CA 1
ATOM 669 C C . PHE A 1 83 ? 3.082 -0.559 -1.366 1.00 98.25 83 PHE A C 1
ATOM 671 O O . PHE A 1 83 ? 3.110 0.670 -1.481 1.00 98.25 83 PHE A O 1
ATOM 678 N N . ASN A 1 84 ? 2.228 -1.199 -0.569 1.00 95.94 84 ASN A N 1
ATOM 679 C CA . ASN A 1 84 ? 1.269 -0.569 0.331 1.00 95.94 84 ASN A CA 1
ATOM 680 C C . ASN A 1 84 ? 1.880 -0.449 1.725 1.00 95.94 84 ASN A C 1
ATOM 682 O O . ASN A 1 84 ? 2.016 -1.438 2.450 1.00 95.94 84 ASN A O 1
ATOM 686 N N . TYR A 1 85 ? 2.245 0.771 2.100 1.00 92.69 85 TYR A N 1
ATOM 687 C CA . TYR A 1 85 ? 2.771 1.059 3.426 1.00 92.69 85 TYR A CA 1
ATOM 688 C C . TYR A 1 85 ? 1.635 1.404 4.372 1.00 92.69 85 TYR A C 1
ATOM 690 O O . TYR A 1 85 ? 0.797 2.240 4.059 1.00 92.69 85 TYR A O 1
ATOM 698 N N . GLY A 1 86 ? 1.649 0.818 5.564 1.00 90.62 86 GLY A N 1
ATOM 699 C CA . GLY A 1 86 ? 0.640 1.127 6.570 1.00 90.62 86 GLY A CA 1
ATOM 700 C C . GLY A 1 86 ? -0.592 0.230 6.490 1.00 90.62 86 GLY A C 1
ATOM 701 O O . GLY A 1 86 ? -1.675 0.651 6.886 1.00 90.62 86 GLY A O 1
ATOM 702 N N . MET A 1 87 ? -0.428 -0.998 5.989 1.00 91.94 87 MET A N 1
ATOM 703 C CA . MET A 1 87 ? -1.446 -2.040 6.115 1.00 91.94 87 MET A CA 1
ATOM 704 C C . MET A 1 87 ? -1.585 -2.469 7.578 1.00 91.94 87 MET A C 1
ATOM 706 O O . MET A 1 87 ? -0.673 -2.278 8.385 1.00 91.94 87 MET A O 1
ATOM 710 N N . PHE A 1 88 ? -2.715 -3.086 7.901 1.00 91.62 88 PHE A N 1
ATOM 711 C CA . PHE A 1 88 ? -3.041 -3.543 9.246 1.00 91.62 88 PHE A CA 1
ATOM 712 C C . PHE A 1 88 ? -3.351 -5.032 9.232 1.00 91.62 88 PHE A C 1
ATOM 714 O O . PHE A 1 88 ? -3.894 -5.546 8.254 1.00 91.62 88 PHE A O 1
ATOM 721 N N . ASP A 1 89 ? -3.062 -5.696 10.342 1.00 89.88 89 ASP A N 1
ATOM 722 C CA . ASP A 1 89 ? -3.642 -6.996 10.641 1.00 89.88 89 ASP A CA 1
ATOM 723 C C . ASP A 1 89 ? -4.990 -6.793 11.351 1.00 89.88 89 ASP A C 1
ATOM 725 O O . ASP A 1 89 ? -5.044 -6.301 12.481 1.00 89.88 89 ASP A O 1
ATOM 729 N N . PHE A 1 90 ? -6.086 -7.145 10.676 1.00 86.12 90 PHE A N 1
ATOM 730 C CA . PHE A 1 90 ? -7.435 -7.021 11.232 1.00 86.12 90 PHE A CA 1
ATOM 731 C C . PHE A 1 90 ? -7.757 -8.087 12.287 1.00 86.12 90 PHE A C 1
ATOM 733 O O . PHE A 1 90 ? -8.695 -7.886 13.058 1.00 86.12 90 PHE A O 1
ATOM 740 N N . ASP A 1 91 ? -6.974 -9.168 12.372 1.00 91.69 91 ASP A N 1
ATOM 741 C CA . ASP A 1 91 ? -7.122 -10.194 13.411 1.00 91.69 91 ASP A CA 1
ATOM 742 C C . ASP A 1 91 ? -6.483 -9.758 14.743 1.00 91.69 91 ASP A C 1
ATOM 744 O O . ASP A 1 91 ? -6.663 -10.402 15.782 1.00 91.69 91 ASP A O 1
ATOM 748 N N . THR A 1 92 ? -5.772 -8.625 14.748 1.00 90.75 92 THR A N 1
ATOM 749 C CA . THR A 1 92 ? -5.231 -8.019 15.964 1.00 90.75 92 THR A CA 1
ATOM 750 C C . THR A 1 92 ? -6.360 -7.594 16.918 1.00 90.75 92 THR A C 1
ATOM 752 O O . THR A 1 92 ? -7.217 -6.787 16.537 1.00 90.75 92 THR A O 1
ATOM 755 N N . PRO A 1 93 ? -6.347 -8.043 18.193 1.00 93.75 93 PRO A N 1
ATOM 756 C CA . PRO A 1 93 ? -7.342 -7.633 19.178 1.00 93.75 93 PRO A CA 1
ATOM 757 C C . PRO A 1 93 ? -7.424 -6.111 19.337 1.00 93.75 93 PRO A C 1
ATOM 759 O O . PRO A 1 93 ? -6.409 -5.410 19.330 1.00 93.75 93 PRO A O 1
ATOM 762 N N . ASP A 1 94 ? -8.648 -5.608 19.509 1.00 93.88 94 ASP A N 1
ATOM 763 C CA . ASP A 1 94 ? -8.946 -4.193 19.748 1.00 93.88 94 ASP A CA 1
ATOM 764 C C . ASP A 1 94 ? -8.429 -3.231 18.659 1.00 93.88 94 ASP A C 1
ATOM 766 O O . ASP A 1 94 ? -8.101 -2.076 18.948 1.00 93.88 94 ASP A O 1
ATOM 770 N N . PHE A 1 95 ? -8.387 -3.679 17.395 1.00 93.06 95 PHE A N 1
ATOM 771 C CA . PHE A 1 95 ? -7.878 -2.910 16.250 1.00 93.06 95 PHE A CA 1
ATOM 772 C C . PHE A 1 95 ? -8.335 -1.442 16.237 1.00 93.06 95 PHE A C 1
ATOM 774 O O . PHE A 1 95 ? -7.499 -0.544 16.175 1.00 93.06 95 PHE A O 1
ATOM 781 N N . ILE A 1 96 ? -9.643 -1.176 16.353 1.00 92.94 96 ILE A N 1
ATOM 782 C CA . ILE A 1 96 ? -10.185 0.193 16.297 1.00 92.94 96 ILE A CA 1
ATOM 783 C C . ILE A 1 96 ? -9.607 1.075 17.413 1.00 92.94 96 ILE A C 1
ATOM 785 O O . ILE A 1 96 ? -9.248 2.226 17.169 1.00 92.94 96 ILE A O 1
ATOM 789 N N . TRP A 1 97 ? -9.477 0.544 18.631 1.00 94.94 97 TRP A N 1
ATOM 790 C CA . TRP A 1 97 ? -8.924 1.290 19.762 1.00 94.94 97 TRP A CA 1
ATOM 791 C C . TRP A 1 97 ? -7.436 1.584 19.573 1.00 94.94 97 TRP A C 1
ATOM 793 O O . TRP A 1 97 ? -6.983 2.708 19.799 1.00 94.94 97 TRP A O 1
ATOM 803 N N . ARG A 1 98 ? -6.679 0.589 19.105 1.00 94.88 98 ARG A N 1
ATOM 804 C CA . ARG A 1 98 ? -5.255 0.745 18.794 1.00 94.88 98 ARG A CA 1
ATOM 805 C C . ARG A 1 98 ? -5.041 1.736 17.651 1.00 94.88 98 ARG A C 1
ATOM 807 O O . ARG A 1 98 ? -4.163 2.586 17.760 1.00 94.88 98 ARG A O 1
ATOM 814 N N . PHE A 1 99 ? -5.874 1.687 16.611 1.00 93.31 99 PHE A N 1
ATOM 815 C CA . PHE A 1 99 ? -5.826 2.599 15.466 1.00 93.31 99 PHE A CA 1
ATOM 816 C C . PHE A 1 99 ? -6.013 4.054 15.898 1.00 93.31 99 PHE A C 1
ATOM 818 O O . PHE A 1 99 ? -5.184 4.902 15.580 1.00 93.31 99 PHE A O 1
ATOM 825 N N . VAL A 1 100 ? -7.046 4.338 16.697 1.00 93.12 100 VAL A N 1
ATOM 826 C CA . VAL A 1 100 ? -7.323 5.701 17.185 1.00 93.12 100 VAL A CA 1
ATOM 827 C C . VAL A 1 100 ? -6.182 6.248 18.055 1.00 93.12 100 VAL A C 1
ATOM 829 O O . VAL A 1 100 ? -5.918 7.448 18.024 1.00 93.12 100 VAL A O 1
ATOM 832 N N . LYS A 1 101 ? -5.475 5.390 18.800 1.00 95.12 101 LYS A N 1
ATOM 833 C CA . LYS A 1 101 ? -4.304 5.780 19.605 1.00 95.12 101 LYS A CA 1
ATOM 834 C C . LYS A 1 101 ? -2.982 5.812 18.827 1.00 95.12 101 LYS A C 1
ATOM 836 O O . LYS A 1 101 ? -1.977 6.245 19.382 1.00 95.12 101 LYS A O 1
ATOM 841 N N . GLY A 1 102 ? -2.963 5.355 17.573 1.00 93.12 102 GLY A N 1
ATOM 842 C CA . GLY A 1 102 ? -1.737 5.224 16.783 1.00 93.12 102 GLY A CA 1
ATOM 843 C C . GLY A 1 102 ? -0.816 4.082 17.235 1.00 93.12 102 GLY A C 1
ATOM 844 O O . GLY A 1 102 ? 0.387 4.146 17.015 1.00 93.12 102 GLY A O 1
ATOM 845 N N . GLU A 1 103 ? -1.364 3.043 17.867 1.00 94.50 103 GLU A N 1
ATOM 846 C CA . GLU A 1 103 ? -0.634 1.885 18.416 1.00 94.50 103 GLU A CA 1
ATOM 847 C C . GLU A 1 103 ? -0.735 0.632 17.523 1.00 94.50 103 GLU A C 1
ATOM 849 O O . GLU A 1 103 ? -0.579 -0.498 17.995 1.00 94.50 103 GLU A O 1
ATOM 854 N N . THR A 1 104 ? -1.089 0.793 16.248 1.00 93.69 104 THR A N 1
ATOM 855 C CA . THR A 1 104 ? -1.160 -0.320 15.294 1.00 93.69 104 THR A CA 1
ATOM 856 C C . THR A 1 104 ? 0.227 -0.737 14.832 1.00 93.69 104 THR A C 1
ATOM 858 O O . THR A 1 104 ? 1.054 0.107 14.485 1.00 93.69 104 THR A O 1
ATOM 861 N N . ASP A 1 105 ? 0.446 -2.046 14.752 1.00 92.62 105 ASP A N 1
ATOM 862 C CA . ASP A 1 105 ? 1.642 -2.615 14.142 1.00 92.62 105 ASP A CA 1
ATOM 863 C C . ASP A 1 105 ? 1.463 -2.595 12.621 1.00 92.62 105 ASP A C 1
ATOM 865 O O . ASP A 1 105 ? 0.790 -3.444 12.037 1.00 92.62 105 ASP A O 1
ATOM 869 N N . TYR A 1 106 ? 1.992 -1.551 11.986 1.00 92.56 106 TYR A N 1
ATOM 870 C CA . TYR A 1 106 ? 1.849 -1.342 10.550 1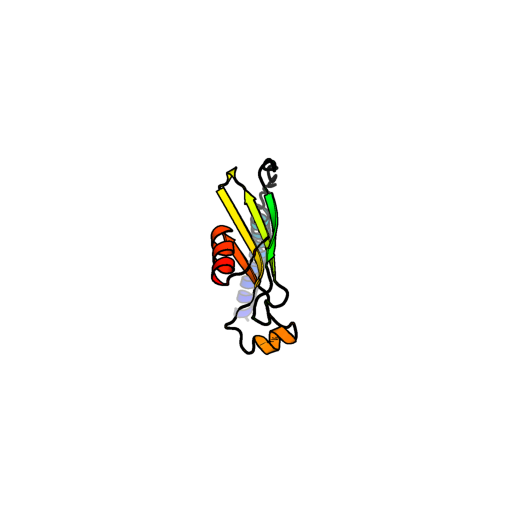.00 92.56 106 TYR A CA 1
ATOM 871 C C . TYR A 1 106 ? 2.696 -2.324 9.743 1.00 92.56 106 TYR A C 1
ATOM 873 O O . TYR A 1 106 ? 3.866 -2.564 10.043 1.00 92.56 106 TYR A O 1
ATOM 881 N N . LEU A 1 107 ? 2.111 -2.831 8.663 1.00 93.56 107 LEU A N 1
ATOM 882 C CA . LEU A 1 107 ? 2.718 -3.817 7.781 1.00 93.56 107 LEU A CA 1
ATOM 883 C C . LEU A 1 107 ? 2.953 -3.238 6.382 1.00 93.56 107 LEU A C 1
ATOM 885 O O . LEU A 1 107 ? 2.259 -2.318 5.932 1.00 93.56 107 LEU A O 1
ATOM 889 N N . LEU A 1 108 ? 3.935 -3.812 5.687 1.00 96.19 108 LEU A N 1
ATOM 890 C CA . LEU A 1 108 ? 4.131 -3.616 4.255 1.00 96.19 108 LEU A CA 1
ATOM 891 C C . LEU A 1 108 ? 3.355 -4.698 3.503 1.00 96.19 108 LEU A C 1
ATOM 893 O O . LEU A 1 108 ? 3.688 -5.879 3.589 1.00 96.19 108 LEU A O 1
ATOM 897 N N . GLY A 1 109 ? 2.340 -4.288 2.748 1.00 95.88 109 GLY A N 1
ATOM 898 C CA . GLY A 1 109 ? 1.679 -5.143 1.770 1.00 95.88 109 GLY A CA 1
ATOM 899 C C . GLY A 1 109 ? 2.371 -5.025 0.418 1.00 95.88 109 GLY A C 1
ATOM 900 O O . GLY A 1 109 ? 2.657 -3.917 -0.030 1.00 95.88 109 GLY A O 1
ATOM 901 N N . VAL A 1 110 ? 2.618 -6.149 -0.252 1.00 97.69 110 VAL A N 1
ATOM 902 C CA . VAL A 1 110 ? 3.150 -6.152 -1.619 1.00 97.69 110 VAL A CA 1
ATOM 903 C C . VAL A 1 110 ? 2.228 -6.976 -2.506 1.00 97.69 110 VAL A C 1
ATOM 905 O O . VAL A 1 110 ? 1.917 -8.122 -2.189 1.00 97.69 110 VAL A O 1
ATOM 908 N N . THR A 1 111 ? 1.765 -6.390 -3.606 1.00 98.00 111 THR A N 1
ATOM 909 C CA . THR A 1 111 ? 0.868 -7.053 -4.563 1.00 98.00 111 THR A CA 1
ATOM 910 C C . THR A 1 111 ? 1.165 -6.604 -5.992 1.00 98.00 111 THR A C 1
ATOM 912 O O . THR A 1 111 ? 1.986 -5.716 -6.209 1.00 98.00 111 THR A O 1
ATOM 915 N N . THR A 1 112 ? 0.517 -7.211 -6.984 1.00 98.31 112 THR A N 1
ATOM 916 C CA . THR A 1 112 ? 0.604 -6.752 -8.379 1.00 98.31 112 THR A CA 1
ATOM 917 C C . THR A 1 112 ? -0.275 -5.522 -8.597 1.00 98.31 112 THR A C 1
ATOM 919 O O . THR A 1 112 ? -1.330 -5.391 -7.971 1.00 98.31 112 THR A O 1
ATOM 922 N N . TYR A 1 113 ? 0.100 -4.636 -9.522 1.00 98.31 113 TYR A N 1
ATOM 923 C CA . TYR A 1 113 ? -0.729 -3.467 -9.852 1.00 98.31 113 TYR A CA 1
ATOM 924 C C . TYR A 1 113 ? -2.139 -3.843 -10.331 1.00 98.31 113 TYR A C 1
ATOM 926 O O . TYR A 1 113 ? -3.110 -3.168 -9.989 1.00 98.31 113 TYR A O 1
ATOM 934 N N . ALA A 1 114 ? -2.273 -4.954 -11.060 1.00 98.06 114 ALA A N 1
ATOM 935 C CA . ALA A 1 114 ? -3.569 -5.454 -11.511 1.00 98.06 114 ALA A CA 1
ATOM 936 C C . ALA A 1 114 ? -4.493 -5.810 -10.334 1.00 98.06 114 ALA A C 1
ATOM 938 O O . ALA A 1 114 ? -5.626 -5.331 -10.285 1.00 98.06 114 ALA A O 1
ATOM 939 N N . HIS A 1 115 ? -3.992 -6.589 -9.370 1.00 98.12 115 HIS A N 1
ATOM 940 C CA . HIS A 1 115 ? -4.755 -6.969 -8.179 1.00 98.12 115 HIS A CA 1
ATOM 941 C C . HIS A 1 115 ? -5.071 -5.755 -7.301 1.00 98.12 115 HIS A C 1
ATOM 943 O O . HIS A 1 115 ? -6.187 -5.614 -6.809 1.00 98.12 115 HIS A O 1
ATOM 949 N N . PHE A 1 116 ? -4.105 -4.846 -7.136 1.00 97.75 116 PHE A N 1
ATOM 950 C CA . PHE A 1 116 ? -4.324 -3.584 -6.434 1.00 97.75 116 PHE A CA 1
ATOM 951 C C . PHE A 1 116 ? -5.498 -2.813 -7.048 1.00 97.75 116 PHE A C 1
ATOM 953 O O . PHE A 1 116 ? -6.438 -2.445 -6.353 1.00 97.75 116 PHE A O 1
ATOM 960 N N . LEU A 1 117 ? -5.499 -2.612 -8.367 1.00 98.00 117 LEU A N 1
ATOM 961 C CA . LEU A 1 117 ? -6.553 -1.858 -9.042 1.00 98.00 117 LEU A CA 1
ATOM 962 C C . LEU A 1 117 ? -7.922 -2.555 -8.974 1.00 98.00 117 LEU A C 1
ATOM 964 O O . LEU A 1 117 ? -8.948 -1.878 -8.898 1.00 98.00 117 LEU A O 1
ATOM 968 N N . GLU A 1 118 ? -7.952 -3.887 -9.008 1.00 98.00 118 GLU A N 1
ATOM 969 C CA . GLU A 1 118 ? -9.180 -4.672 -8.849 1.00 98.00 118 GLU A CA 1
ATOM 970 C C . GLU A 1 118 ? -9.827 -4.459 -7.476 1.00 98.00 118 GLU A C 1
ATOM 972 O O . GLU A 1 118 ? -11.035 -4.235 -7.410 1.00 98.00 118 GLU A O 1
ATOM 977 N N . GLU A 1 119 ? -9.035 -4.420 -6.402 1.00 95.75 119 GLU A N 1
ATOM 978 C CA . GLU A 1 119 ? -9.530 -4.143 -5.050 1.00 95.75 119 GLU A CA 1
ATOM 979 C C . GLU A 1 119 ? -10.234 -2.778 -4.975 1.00 95.75 119 GLU A C 1
ATOM 981 O O . GLU A 1 119 ? -11.385 -2.679 -4.542 1.00 95.75 119 GLU A O 1
ATOM 986 N N . TYR A 1 120 ? -9.593 -1.712 -5.464 1.00 96.88 120 TYR A N 1
ATOM 987 C CA . TYR A 1 120 ? -10.210 -0.381 -5.446 1.00 96.88 120 TYR A CA 1
ATOM 988 C C . TYR A 1 120 ? -11.448 -0.305 -6.343 1.00 96.88 120 TYR A C 1
ATOM 990 O O . TYR A 1 120 ? -12.444 0.307 -5.953 1.00 96.88 120 TYR A O 1
ATOM 998 N N . ARG A 1 121 ? -11.440 -0.978 -7.501 1.00 97.69 121 ARG A N 1
ATOM 999 C CA . ARG A 1 121 ? -12.622 -1.085 -8.372 1.00 97.69 121 ARG A CA 1
ATOM 1000 C C . ARG A 1 121 ? -13.780 -1.800 -7.686 1.00 97.69 121 ARG A C 1
ATOM 1002 O O . ARG A 1 121 ? -14.905 -1.316 -7.781 1.00 97.69 121 ARG A O 1
ATOM 1009 N N . TYR A 1 122 ? -13.516 -2.896 -6.977 1.00 97.50 122 TYR A N 1
ATOM 1010 C CA . TYR A 1 122 ? -14.527 -3.629 -6.213 1.00 97.50 122 TYR A CA 1
ATOM 1011 C C . TYR A 1 122 ? -15.217 -2.723 -5.185 1.00 97.50 122 TYR A C 1
ATOM 1013 O O . TYR A 1 122 ? -16.443 -2.711 -5.080 1.00 97.50 122 TYR A O 1
ATOM 1021 N N . TYR A 1 123 ? -14.445 -1.879 -4.497 1.00 96.50 123 TYR A N 1
ATOM 1022 C CA . TYR A 1 123 ? -14.977 -0.889 -3.556 1.00 96.50 123 TYR A CA 1
ATOM 1023 C C . TYR A 1 123 ? -15.495 0.403 -4.211 1.00 96.50 123 TYR A C 1
ATOM 1025 O O . TYR A 1 123 ? -15.882 1.329 -3.495 1.00 96.50 123 TYR A O 1
ATOM 1033 N N . ASN A 1 124 ? -15.529 0.479 -5.546 1.00 97.38 124 ASN A N 1
ATOM 1034 C CA . ASN A 1 124 ? -15.918 1.660 -6.318 1.00 97.38 124 ASN A CA 1
ATOM 1035 C C . ASN A 1 124 ? -15.131 2.925 -5.918 1.00 97.38 124 ASN A C 1
ATOM 1037 O O . ASN A 1 124 ? -15.691 4.007 -5.723 1.00 97.38 124 ASN A O 1
ATOM 1041 N N . ARG A 1 125 ? -13.816 2.763 -5.754 1.00 97.06 125 ARG A N 1
ATOM 1042 C CA . ARG A 1 125 ? -12.857 3.810 -5.398 1.00 97.06 125 ARG A CA 1
ATOM 1043 C C . ARG A 1 125 ? -11.890 4.042 -6.553 1.00 97.06 125 ARG A C 1
ATOM 1045 O O . ARG A 1 125 ? -11.465 3.107 -7.227 1.00 97.06 125 ARG A O 1
ATOM 1052 N N . SER A 1 126 ? -11.527 5.302 -6.761 1.00 97.69 126 SER A N 1
ATOM 1053 C CA . SER A 1 126 ? -10.556 5.692 -7.785 1.00 97.69 126 SER A CA 1
ATOM 1054 C C . SER A 1 126 ? -9.121 5.540 -7.286 1.00 97.69 126 SER A C 1
ATOM 1056 O O . SER A 1 126 ? -8.844 5.746 -6.103 1.00 97.69 126 SER A O 1
ATOM 1058 N N . VAL A 1 127 ? -8.218 5.241 -8.216 1.00 97.75 127 VAL A N 1
ATOM 1059 C CA . VAL A 1 127 ? -6.765 5.322 -8.047 1.00 97.75 127 VAL A CA 1
ATOM 1060 C C . VAL A 1 127 ? -6.239 6.239 -9.148 1.00 97.75 127 VAL A C 1
ATOM 1062 O O . VAL A 1 127 ? -6.630 6.070 -10.306 1.00 97.75 127 VAL A O 1
ATOM 1065 N N . TRP A 1 128 ? -5.399 7.201 -8.780 1.00 95.69 128 TRP A N 1
ATOM 1066 C CA . TRP A 1 128 ? -4.733 8.146 -9.678 1.00 95.69 128 TRP A CA 1
ATOM 1067 C C . TRP A 1 128 ? -3.224 7.948 -9.648 1.00 95.69 128 TRP A C 1
ATOM 1069 O O . TRP A 1 128 ? -2.701 7.661 -8.545 1.00 95.69 128 TRP A O 1
#

Solvent-accessible surface area (backbone atoms only — not comparable to full-atom values): 7588 Å² total; per-residue (Å²): 132,66,72,65,57,55,51,51,51,54,51,49,49,56,50,56,52,45,66,61,45,50,61,51,53,52,48,58,68,66,70,72,72,82,78,73,75,73,71,73,67,78,65,77,61,90,57,60,44,80,43,73,37,42,34,50,53,49,89,50,85,89,25,55,87,21,51,62,31,42,33,45,34,27,70,92,76,74,40,48,37,30,43,34,67,70,36,75,64,83,86,44,83,63,47,72,64,29,51,77,72,70,67,60,74,64,35,79,43,77,46,42,47,68,59,56,52,47,53,36,52,74,71,74,34,57,74,85